Protein AF-A0A528CNT8-F1 (afdb_monomer_lite)

Foldseek 3Di:
DKAKQNRQWDWDFDDDDPVDTDTDTPHHDDDDPPIDMDDVPDDDPDAQDDPVNLVVLLVVLVVQDAADDGPPDDDPVSVVVSCVSSVNSYHD

Secondary structure (DSSP, 8-state):
-EEETTTTEEEEEEEE-SS-EEEEEEE-S---TT--EE-TT---SS-S--HHHHHHHHHHHTTT-SB-PPSS--SHHHHHHHHHHHTTSSB-

Sequence (92 aa):
RLLIDDGKLELKAVKSDGKAIVCIVVAGTSISDKKGVSLPDTDLPVGALTEKDRRDLDAVLATGVDWVALSFVQRPEDLAEARKIARGRALI

Structure (mmCIF, N/CA/C/O backbone):
data_AF-A0A528CNT8-F1
#
_entry.id   AF-A0A528CNT8-F1
#
loop_
_atom_site.group_PDB
_atom_site.id
_atom_site.type_symbol
_atom_site.label_atom_id
_atom_site.label_alt_id
_atom_site.label_comp_id
_atom_site.label_asym_id
_atom_site.label_entity_id
_atom_site.label_seq_id
_atom_site.pdbx_PDB_ins_code
_atom_site.Cartn_x
_atom_site.Cartn_y
_atom_site.Cartn_z
_atom_site.occupancy
_atom_site.B_iso_or_equiv
_atom_site.auth_seq_id
_atom_site.auth_comp_id
_atom_site.auth_asym_id
_atom_site.auth_atom_id
_atom_site.pdbx_PDB_model_num
ATOM 1 N N . ARG A 1 1 ? 4.163 -5.228 -13.990 1.00 91.44 1 ARG A N 1
ATOM 2 C CA . ARG A 1 1 ? 5.263 -4.236 -14.145 1.00 91.44 1 ARG A CA 1
ATOM 3 C C . ARG A 1 1 ? 5.695 -3.736 -12.764 1.00 91.44 1 ARG A C 1
ATOM 5 O O . ARG A 1 1 ? 4.937 -3.962 -11.829 1.00 91.44 1 ARG A O 1
ATOM 12 N N . LEU A 1 2 ? 6.879 -3.135 -12.606 1.00 94.75 2 LEU A N 1
ATOM 13 C CA . LEU A 1 2 ? 7.318 -2.518 -11.344 1.00 94.75 2 LEU A CA 1
ATOM 14 C C . LEU A 1 2 ? 7.461 -1.012 -11.546 1.00 94.75 2 LEU A C 1
ATOM 16 O O . LEU A 1 2 ? 8.090 -0.579 -12.509 1.00 94.75 2 LEU A O 1
ATOM 20 N N . LEU A 1 3 ? 6.895 -0.236 -10.632 1.00 94.94 3 LEU A N 1
ATOM 21 C CA . LEU A 1 3 ? 6.983 1.217 -10.620 1.00 94.94 3 LEU A CA 1
ATOM 22 C C . LEU A 1 3 ? 7.767 1.663 -9.392 1.00 94.94 3 LEU A C 1
ATOM 24 O O . LEU A 1 3 ? 7.594 1.107 -8.309 1.00 94.94 3 LEU A O 1
ATOM 28 N N . ILE A 1 4 ? 8.627 2.658 -9.564 1.00 95.69 4 ILE A N 1
ATOM 29 C CA . ILE A 1 4 ? 9.499 3.183 -8.517 1.00 95.69 4 ILE A CA 1
ATOM 30 C C . ILE A 1 4 ? 9.378 4.706 -8.462 1.00 95.69 4 ILE A C 1
ATOM 32 O O . ILE A 1 4 ? 9.245 5.353 -9.502 1.00 95.69 4 ILE A O 1
ATOM 36 N N . ASP A 1 5 ? 9.446 5.261 -7.246 1.00 93.25 5 ASP A N 1
ATOM 37 C CA . ASP A 1 5 ? 9.348 6.707 -6.975 1.00 93.25 5 ASP A CA 1
ATOM 38 C C . ASP A 1 5 ? 8.087 7.310 -7.609 1.00 93.25 5 ASP A C 1
ATOM 40 O O . ASP A 1 5 ? 8.164 8.160 -8.497 1.00 93.25 5 ASP A O 1
ATOM 44 N N . ASP A 1 6 ? 6.928 6.787 -7.199 1.00 89.00 6 ASP A N 1
ATOM 45 C CA . ASP A 1 6 ? 5.600 7.189 -7.681 1.00 89.00 6 ASP A CA 1
ATOM 46 C C . ASP A 1 6 ? 5.442 7.094 -9.209 1.00 89.00 6 ASP A C 1
ATOM 48 O O . ASP A 1 6 ? 4.734 7.874 -9.841 1.00 89.00 6 ASP A O 1
ATOM 52 N N . GLY A 1 7 ? 6.121 6.114 -9.817 1.00 91.62 7 GLY A N 1
ATOM 53 C CA . GLY A 1 7 ? 6.043 5.835 -11.251 1.00 91.62 7 GLY A CA 1
ATOM 54 C C . GLY A 1 7 ? 7.010 6.637 -12.120 1.00 91.62 7 GLY A C 1
ATOM 55 O O . GLY A 1 7 ? 6.961 6.500 -13.339 1.00 91.62 7 GLY A O 1
ATOM 56 N N . LYS A 1 8 ? 7.925 7.424 -11.538 1.00 93.50 8 LYS A N 1
ATOM 57 C CA . LYS A 1 8 ? 8.985 8.108 -12.308 1.00 93.50 8 LYS A CA 1
ATOM 58 C C . LYS A 1 8 ? 9.949 7.143 -12.996 1.00 93.50 8 LYS A C 1
ATOM 60 O O . LYS A 1 8 ? 10.565 7.510 -13.996 1.00 93.50 8 LYS A O 1
ATOM 65 N N . LEU A 1 9 ? 10.099 5.938 -12.450 1.00 95.88 9 LEU A N 1
ATOM 66 C CA . LEU A 1 9 ? 10.865 4.852 -13.046 1.00 95.88 9 LEU A CA 1
ATOM 67 C C . LEU A 1 9 ? 9.958 3.632 -13.218 1.00 95.88 9 LEU A C 1
ATOM 69 O O . LEU A 1 9 ? 9.368 3.142 -12.256 1.00 95.88 9 LEU A O 1
ATOM 73 N N . GLU A 1 10 ? 9.874 3.133 -14.448 1.00 96.62 10 GLU A N 1
ATOM 74 C CA . GLU A 1 10 ? 9.130 1.928 -14.803 1.00 96.62 10 GLU A CA 1
ATOM 75 C C . GLU A 1 10 ? 10.092 0.828 -15.245 1.00 96.62 10 GLU A C 1
ATOM 77 O O . GLU A 1 10 ? 10.930 1.013 -16.133 1.00 96.62 10 GLU A O 1
ATOM 82 N N . LEU A 1 11 ? 9.928 -0.349 -14.645 1.00 96.62 11 LEU A N 1
ATOM 83 C CA . LEU A 1 11 ? 10.707 -1.541 -14.926 1.00 96.62 11 LEU A CA 1
ATOM 84 C C . LEU A 1 11 ? 9.796 -2.700 -15.347 1.00 96.62 11 LEU A C 1
ATOM 86 O O . LEU A 1 11 ? 8.751 -2.976 -14.746 1.00 96.62 11 LEU A O 1
ATOM 90 N N . LYS A 1 12 ? 10.241 -3.456 -16.350 1.00 96.00 12 LYS A N 1
ATOM 91 C CA . LYS A 1 12 ? 9.629 -4.723 -16.755 1.00 96.00 12 LYS A CA 1
ATOM 92 C C . LYS A 1 12 ? 10.485 -5.883 -16.259 1.00 96.00 12 LYS A C 1
ATOM 94 O O . LYS A 1 12 ? 11.604 -6.064 -16.733 1.00 96.00 12 LYS A O 1
ATOM 99 N N . ALA A 1 13 ? 9.954 -6.680 -15.334 1.00 95.38 13 ALA A N 1
ATOM 100 C CA . ALA A 1 13 ? 10.599 -7.919 -14.907 1.00 95.38 13 ALA A CA 1
ATOM 101 C C . ALA A 1 13 ? 10.697 -8.910 -16.077 1.00 95.38 13 ALA A C 1
ATOM 103 O O . ALA A 1 13 ? 9.723 -9.119 -16.801 1.00 95.38 13 ALA A O 1
ATOM 104 N N . VAL A 1 14 ? 11.872 -9.518 -16.246 1.00 97.00 14 VAL A N 1
ATOM 105 C CA . VAL A 1 14 ? 12.141 -10.522 -17.290 1.00 97.00 14 VAL A CA 1
ATOM 106 C C . VAL A 1 14 ? 12.538 -11.882 -16.723 1.00 97.00 14 VAL A C 1
ATOM 108 O O . VAL A 1 14 ? 12.303 -12.900 -17.367 1.00 97.00 14 VAL A O 1
ATOM 111 N N . LYS A 1 15 ? 13.123 -11.919 -15.521 1.00 96.31 15 LYS A N 1
ATOM 112 C CA . LYS A 1 15 ? 13.500 -13.155 -14.825 1.00 96.31 15 LYS A CA 1
ATOM 113 C C . LYS A 1 15 ? 13.543 -12.915 -13.318 1.00 96.31 15 LYS A C 1
ATOM 115 O O . LYS A 1 15 ? 13.948 -11.838 -12.893 1.00 96.31 15 LYS A O 1
ATOM 120 N N . SER A 1 16 ? 13.194 -13.918 -12.519 1.00 94.81 16 SER A N 1
ATOM 121 C CA . SER A 1 16 ? 13.430 -13.926 -11.07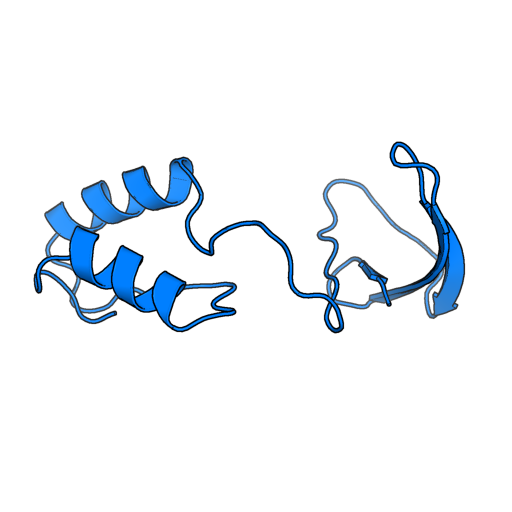3 1.00 94.81 16 SER A CA 1
ATOM 122 C C . SER A 1 16 ? 13.978 -15.278 -10.614 1.00 94.81 16 SER A C 1
ATOM 124 O O . SER A 1 16 ? 13.786 -16.291 -11.286 1.00 94.81 16 SER A O 1
ATOM 126 N N . ASP A 1 17 ? 14.683 -15.286 -9.484 1.00 94.62 17 ASP A N 1
ATOM 127 C CA . ASP A 1 17 ? 15.214 -16.501 -8.840 1.00 94.62 17 ASP A CA 1
ATOM 128 C C . ASP A 1 17 ? 14.818 -16.614 -7.352 1.00 94.62 17 ASP A C 1
ATOM 130 O O . ASP A 1 17 ? 15.386 -17.399 -6.595 1.00 94.62 17 ASP A O 1
ATOM 134 N N . GLY A 1 18 ? 13.847 -15.804 -6.921 1.00 92.06 18 GLY A N 1
ATOM 135 C CA . GLY A 1 18 ? 13.385 -15.722 -5.534 1.00 92.06 18 GLY A CA 1
ATOM 136 C C . GLY A 1 18 ? 14.253 -14.855 -4.615 1.00 92.06 18 GLY A C 1
ATOM 137 O O . GLY A 1 18 ? 13.798 -14.506 -3.530 1.00 92.06 18 GLY A O 1
ATOM 138 N N . LYS A 1 19 ? 15.462 -14.460 -5.036 1.00 95.56 19 LYS A N 1
ATOM 139 C CA . LYS A 1 19 ? 16.331 -13.519 -4.303 1.00 95.56 19 LYS A CA 1
ATOM 140 C C . LYS A 1 19 ? 16.520 -12.205 -5.049 1.00 95.56 19 LYS A C 1
ATOM 142 O O . LYS A 1 19 ? 16.655 -11.157 -4.426 1.00 95.56 19 LYS A O 1
ATOM 147 N N . ALA A 1 20 ? 16.521 -12.264 -6.373 1.00 94.75 20 ALA A N 1
ATOM 148 C CA . ALA A 1 20 ? 16.687 -11.133 -7.259 1.00 94.75 20 ALA A CA 1
ATOM 149 C C . ALA A 1 20 ? 15.690 -11.196 -8.420 1.00 94.75 20 ALA A C 1
ATOM 151 O O . ALA A 1 20 ? 15.184 -12.256 -8.806 1.00 94.75 20 ALA A O 1
ATOM 152 N N . ILE A 1 21 ? 15.422 -10.023 -8.991 1.00 94.62 21 ILE A N 1
ATOM 153 C CA . ILE A 1 21 ? 14.592 -9.858 -10.181 1.00 94.62 21 ILE A CA 1
ATOM 154 C C . ILE A 1 21 ? 15.410 -9.077 -11.205 1.00 94.62 21 ILE A C 1
ATOM 156 O O . ILE A 1 21 ? 15.809 -7.939 -10.963 1.00 94.62 21 ILE A O 1
ATOM 160 N N . VAL A 1 22 ? 15.649 -9.686 -12.361 1.00 96.69 22 VAL A N 1
ATOM 161 C CA . VAL A 1 22 ? 16.252 -9.018 -13.514 1.00 96.69 22 VAL A CA 1
ATOM 162 C C . VAL A 1 22 ? 15.152 -8.256 -14.241 1.00 96.69 22 VAL A C 1
ATOM 164 O O . VAL A 1 22 ? 14.109 -8.830 -14.573 1.00 96.69 22 VAL A O 1
ATOM 167 N N . CYS A 1 23 ? 15.389 -6.972 -14.496 1.00 96.44 23 CYS A N 1
ATOM 168 C CA . CYS A 1 23 ? 14.425 -6.081 -15.128 1.00 96.44 23 CYS A CA 1
ATOM 169 C C . CYS A 1 23 ? 15.037 -5.325 -16.311 1.00 96.44 23 CYS A C 1
ATOM 171 O O . CYS A 1 23 ? 16.240 -5.083 -16.351 1.00 96.44 23 CYS A O 1
ATOM 173 N N . ILE A 1 24 ? 14.180 -4.910 -17.241 1.00 97.06 24 ILE A N 1
ATOM 174 C CA . ILE A 1 24 ? 14.496 -3.947 -18.300 1.00 97.06 24 ILE A CA 1
ATOM 175 C C . ILE A 1 24 ? 13.853 -2.608 -17.933 1.00 97.06 24 ILE A C 1
ATOM 177 O O . ILE A 1 24 ? 12.692 -2.580 -17.517 1.00 97.06 24 ILE A O 1
ATOM 181 N N . VAL A 1 25 ? 14.593 -1.510 -18.096 1.00 97.00 25 VAL A N 1
ATOM 182 C CA . VAL A 1 25 ? 14.060 -0.151 -17.929 1.00 97.00 25 VAL A CA 1
ATOM 183 C C . VAL A 1 25 ? 13.123 0.164 -19.090 1.00 97.00 25 VAL A C 1
ATOM 185 O O . VAL A 1 25 ? 13.522 0.075 -20.249 1.00 97.00 25 VAL A O 1
ATOM 188 N N . VAL A 1 26 ? 11.879 0.516 -18.775 1.00 97.38 26 VAL A N 1
ATOM 189 C CA . VAL A 1 26 ? 10.873 0.951 -19.754 1.00 97.38 26 VAL A CA 1
ATOM 190 C C . VAL A 1 26 ? 10.855 2.477 -19.843 1.00 97.38 26 VAL A C 1
ATOM 192 O O . VAL A 1 26 ? 10.827 3.022 -20.943 1.00 97.38 26 VAL A O 1
ATOM 195 N N . ALA A 1 27 ? 10.920 3.163 -18.699 1.00 96.50 27 ALA A N 1
ATOM 196 C CA . ALA A 1 27 ? 10.946 4.622 -18.611 1.00 96.50 27 ALA A CA 1
ATOM 197 C C . ALA A 1 27 ? 11.668 5.089 -17.338 1.00 96.50 27 ALA A C 1
ATOM 199 O O . ALA A 1 27 ? 11.648 4.384 -16.334 1.00 96.50 27 ALA A O 1
ATOM 200 N N . GLY A 1 28 ? 12.259 6.288 -17.365 1.00 93.88 28 GLY A N 1
ATOM 201 C CA . GLY A 1 28 ? 13.018 6.862 -16.246 1.00 93.88 28 GLY A CA 1
ATOM 202 C C . GLY A 1 28 ? 14.525 6.598 -16.332 1.00 93.88 28 GLY A C 1
ATOM 203 O O . GLY A 1 28 ? 14.980 5.738 -17.084 1.00 93.88 28 GLY A O 1
ATOM 204 N N . THR A 1 29 ? 15.318 7.379 -15.594 1.00 91.50 29 THR A N 1
ATOM 205 C CA . THR A 1 29 ? 16.792 7.380 -15.724 1.00 91.50 29 THR A CA 1
ATOM 206 C C . THR A 1 29 ? 17.545 7.238 -14.410 1.00 91.50 29 THR A C 1
ATOM 208 O O . THR A 1 29 ? 18.711 6.848 -14.421 1.00 91.50 29 THR A O 1
ATOM 211 N N . SER A 1 30 ? 16.918 7.546 -13.278 1.00 91.25 30 SER A N 1
ATOM 212 C CA . SER A 1 30 ? 17.578 7.512 -11.980 1.00 91.25 30 SER A CA 1
ATOM 213 C C . SER A 1 30 ? 16.643 7.021 -10.884 1.00 91.25 30 SER A C 1
ATOM 215 O O . SER A 1 30 ? 15.418 7.088 -10.982 1.00 91.25 30 SER A O 1
ATOM 217 N N . ILE A 1 31 ? 17.262 6.505 -9.831 1.00 92.88 31 ILE A N 1
ATOM 218 C CA . ILE A 1 31 ? 16.636 6.102 -8.580 1.00 92.88 31 ILE A CA 1
ATOM 219 C C . ILE A 1 31 ? 17.522 6.627 -7.450 1.00 92.88 31 ILE A C 1
ATOM 221 O O . ILE A 1 31 ? 18.737 6.748 -7.614 1.00 92.88 31 ILE A O 1
ATOM 225 N N . SER A 1 32 ? 16.919 6.962 -6.317 1.00 92.25 32 SER A N 1
ATOM 226 C CA . SER A 1 32 ? 17.638 7.311 -5.092 1.00 92.25 32 SER A CA 1
ATOM 227 C C . SER A 1 32 ? 17.165 6.448 -3.924 1.00 92.25 32 SER A C 1
ATOM 229 O O . SER A 1 32 ? 16.358 5.534 -4.096 1.00 92.25 32 SER A O 1
ATOM 231 N N . ASP A 1 33 ? 17.694 6.699 -2.733 1.00 94.38 33 ASP A N 1
ATOM 232 C CA . ASP A 1 33 ? 17.403 5.877 -1.564 1.00 94.38 33 ASP A CA 1
ATOM 233 C C . ASP A 1 33 ? 15.962 6.053 -1.064 1.00 94.38 33 ASP A C 1
ATOM 235 O O . ASP A 1 33 ? 15.338 7.106 -1.222 1.00 94.38 33 ASP A O 1
ATOM 239 N N . LYS A 1 34 ? 15.454 5.011 -0.389 1.00 92.50 34 LYS A N 1
ATOM 240 C CA . LYS A 1 34 ? 14.136 4.986 0.278 1.00 92.50 34 LYS A CA 1
ATOM 241 C C . LYS A 1 34 ? 12.950 5.24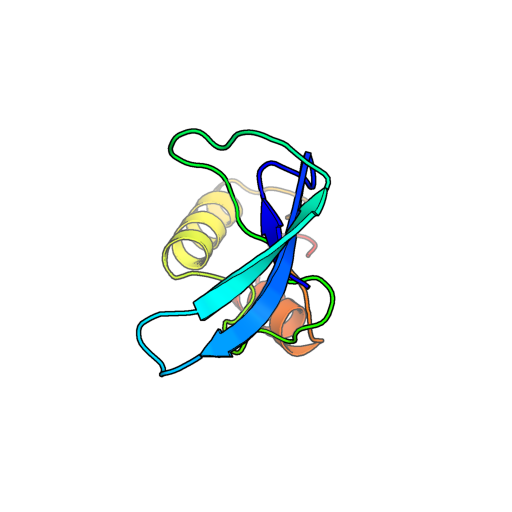6 -0.661 1.00 92.50 34 LYS A C 1
ATOM 243 O O . LYS A 1 34 ? 11.928 5.784 -0.238 1.00 92.50 34 LYS A O 1
ATOM 248 N N . LYS A 1 35 ? 13.067 4.855 -1.932 1.00 93.88 35 LYS A N 1
ATOM 249 C CA . LYS A 1 35 ? 11.957 4.915 -2.888 1.00 93.88 35 LYS A CA 1
ATOM 250 C C . LYS A 1 35 ? 11.020 3.730 -2.726 1.00 93.88 35 LYS A C 1
ATOM 252 O O . LYS A 1 35 ? 11.460 2.592 -2.587 1.00 93.88 35 LYS A O 1
ATOM 257 N N . GLY A 1 36 ? 9.724 4.027 -2.748 1.00 90.88 36 GLY A N 1
ATOM 258 C CA . GLY A 1 36 ? 8.683 3.012 -2.779 1.00 90.88 36 GLY A CA 1
ATOM 259 C C . GLY A 1 36 ? 8.710 2.250 -4.100 1.00 90.88 36 GLY A C 1
ATOM 260 O O . GLY A 1 36 ? 9.063 2.811 -5.141 1.00 90.88 36 GLY A O 1
ATOM 261 N N . VAL A 1 37 ? 8.324 0.979 -4.032 1.00 93.31 37 VAL A N 1
ATOM 262 C CA . VAL A 1 37 ? 8.115 0.118 -5.195 1.00 93.31 37 VAL A CA 1
ATOM 263 C C . VAL A 1 37 ? 6.658 -0.316 -5.188 1.00 93.31 37 VAL A C 1
ATOM 265 O O . VAL A 1 37 ? 6.171 -0.802 -4.169 1.00 93.31 37 VAL A O 1
ATOM 268 N N . SER A 1 38 ? 5.964 -0.158 -6.311 1.00 91.44 38 SER A N 1
ATOM 269 C CA . SER A 1 38 ? 4.594 -0.636 -6.482 1.00 91.44 38 SER A CA 1
ATOM 270 C C . SER A 1 38 ? 4.485 -1.603 -7.659 1.00 91.44 38 SER A C 1
ATOM 272 O O . SER A 1 38 ? 5.205 -1.507 -8.658 1.00 91.44 38 SER A O 1
ATOM 274 N N . LEU A 1 39 ? 3.608 -2.594 -7.503 1.00 91.69 39 LEU A N 1
ATOM 275 C CA . LEU A 1 39 ? 3.374 -3.661 -8.472 1.00 91.69 39 LEU A CA 1
ATOM 276 C C . LEU A 1 39 ? 1.888 -3.646 -8.860 1.00 91.69 39 LEU A C 1
ATOM 278 O O . LEU A 1 39 ? 1.118 -4.448 -8.343 1.00 91.69 39 LEU A O 1
ATOM 282 N N . PRO A 1 40 ? 1.456 -2.728 -9.743 1.00 87.12 40 PRO A N 1
ATOM 283 C CA . PRO A 1 40 ? 0.033 -2.481 -9.998 1.00 87.12 40 PRO A CA 1
ATOM 284 C C . PRO A 1 40 ? -0.708 -3.663 -10.639 1.00 87.12 40 PRO A C 1
ATOM 286 O O . PRO A 1 40 ? -1.928 -3.720 -10.574 1.0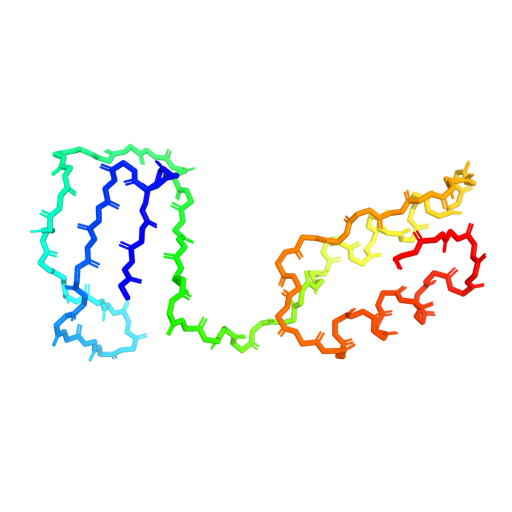0 87.12 40 PRO A O 1
ATOM 289 N N . ASP A 1 41 ? 0.016 -4.599 -11.258 1.00 87.31 41 ASP A N 1
ATOM 290 C CA . ASP A 1 41 ? -0.569 -5.761 -11.941 1.00 87.31 41 ASP A CA 1
ATOM 291 C C . ASP A 1 41 ? -0.405 -7.058 -11.131 1.00 87.31 41 ASP A C 1
ATOM 293 O O . ASP A 1 41 ? -0.385 -8.149 -11.701 1.00 87.31 41 ASP A O 1
ATOM 297 N N . THR A 1 42 ? -0.136 -6.971 -9.827 1.00 86.38 42 THR A N 1
ATOM 298 C CA . THR A 1 42 ? 0.160 -8.147 -9.002 1.00 86.38 42 THR A CA 1
ATOM 299 C C . THR A 1 42 ? -0.568 -8.077 -7.675 1.00 86.38 42 THR A C 1
ATOM 301 O O . THR A 1 42 ? -0.349 -7.155 -6.896 1.00 86.38 42 THR A O 1
ATOM 304 N N . ASP A 1 43 ? -1.350 -9.117 -7.395 1.00 81.69 43 ASP A N 1
ATOM 305 C CA . ASP A 1 43 ? -1.895 -9.352 -6.065 1.00 81.69 43 ASP A CA 1
ATOM 306 C C . ASP A 1 43 ? -0.756 -9.750 -5.130 1.00 81.69 43 ASP A C 1
ATOM 308 O O . ASP A 1 43 ? -0.137 -10.811 -5.278 1.00 81.69 43 ASP A O 1
ATOM 312 N N . LEU A 1 44 ? -0.463 -8.896 -4.156 1.00 81.12 44 LEU A N 1
ATOM 313 C CA . LEU A 1 44 ? 0.565 -9.199 -3.175 1.00 81.12 44 LEU A CA 1
ATOM 314 C C . LEU A 1 44 ? -0.035 -10.094 -2.080 1.00 81.12 44 LEU A C 1
ATOM 316 O O . LEU A 1 44 ? -1.121 -9.810 -1.579 1.00 81.12 44 LEU A O 1
ATOM 320 N N . PRO A 1 45 ? 0.660 -11.160 -1.644 1.00 76.69 45 PRO A N 1
ATOM 321 C CA . PRO A 1 45 ? 0.174 -12.050 -0.587 1.00 76.69 45 PRO A CA 1
ATOM 322 C C . PRO A 1 45 ? 0.297 -11.439 0.822 1.00 76.69 45 PRO A C 1
ATOM 324 O O . PRO A 1 45 ? 0.289 -12.167 1.811 1.00 76.69 45 PRO A O 1
ATOM 327 N N . VAL A 1 46 ? 0.439 -10.116 0.926 1.00 78.12 46 VAL A N 1
ATOM 328 C CA . VAL A 1 46 ? 0.482 -9.382 2.194 1.00 78.12 46 VAL A CA 1
ATOM 329 C C . VAL A 1 46 ? -0.888 -8.760 2.447 1.00 78.12 46 VAL A C 1
ATOM 331 O O . VAL A 1 46 ? -1.475 -8.182 1.535 1.00 78.12 46 VAL A O 1
ATOM 334 N N . GLY A 1 47 ? -1.407 -8.905 3.668 1.00 76.19 47 GLY A N 1
ATOM 335 C CA . GLY A 1 47 ? -2.645 -8.232 4.068 1.00 76.19 47 GLY A CA 1
ATOM 336 C C . GLY A 1 47 ? -2.455 -6.717 4.131 1.00 76.19 47 GLY A C 1
ATOM 337 O O . GLY A 1 47 ? -1.331 -6.247 4.332 1.00 76.19 47 GLY A O 1
ATOM 338 N N . ALA A 1 48 ? -3.542 -5.955 3.988 1.00 83.38 48 ALA A N 1
ATOM 339 C CA . ALA A 1 48 ? -3.480 -4.489 3.990 1.00 83.38 48 ALA A CA 1
ATOM 340 C C . ALA A 1 48 ? -2.948 -3.891 5.307 1.00 83.38 48 ALA A C 1
ATOM 342 O O . ALA A 1 48 ? -2.408 -2.788 5.309 1.00 83.38 48 ALA A O 1
ATOM 343 N N . LEU A 1 49 ? -3.088 -4.611 6.425 1.00 88.69 49 LEU A N 1
ATOM 344 C CA . LEU A 1 49 ? -2.618 -4.180 7.738 1.00 88.69 49 LEU A CA 1
ATOM 345 C C . LEU A 1 49 ? -1.306 -4.869 8.121 1.00 88.69 49 LEU A C 1
ATOM 347 O O . LEU A 1 49 ? -1.249 -6.087 8.337 1.00 88.69 49 LEU A O 1
ATOM 351 N N . THR A 1 50 ? -0.252 -4.073 8.289 1.00 90.44 50 THR A N 1
ATOM 352 C CA . THR A 1 50 ? 0.984 -4.530 8.928 1.00 90.44 50 THR A CA 1
ATOM 353 C C . THR A 1 50 ? 0.823 -4.613 10.448 1.00 90.44 50 THR A C 1
ATOM 355 O O . THR A 1 50 ? -0.122 -4.090 11.037 1.00 90.44 50 THR A O 1
ATOM 358 N N . GLU A 1 51 ? 1.787 -5.233 11.129 1.00 91.25 51 GLU A N 1
ATOM 359 C CA . GLU A 1 51 ? 1.805 -5.274 12.598 1.00 91.25 51 GLU A CA 1
ATOM 360 C C . GLU A 1 51 ? 1.932 -3.883 13.240 1.00 91.25 51 GLU A C 1
ATOM 362 O O . GLU A 1 51 ? 1.491 -3.641 14.362 1.00 91.25 51 GLU A O 1
ATOM 367 N N . LYS A 1 52 ? 2.551 -2.934 12.534 1.00 93.38 52 LYS A N 1
ATOM 368 C CA . LYS A 1 52 ? 2.552 -1.537 12.962 1.00 93.38 52 LYS A CA 1
ATOM 369 C C . LYS A 1 52 ? 1.153 -0.938 12.807 1.00 93.38 52 LYS A C 1
ATOM 371 O O . LYS A 1 52 ? 0.661 -0.358 13.766 1.00 93.38 52 LYS A O 1
ATOM 376 N N . ASP A 1 53 ? 0.505 -1.142 11.663 1.00 94.00 53 ASP A N 1
ATOM 377 C CA . ASP A 1 53 ? -0.816 -0.559 11.396 1.00 94.00 53 ASP A CA 1
ATOM 378 C C . ASP A 1 53 ? -1.881 -1.081 12.360 1.00 94.00 53 ASP A C 1
ATOM 380 O O . ASP A 1 53 ? -2.725 -0.309 12.794 1.00 94.00 53 ASP A O 1
ATOM 384 N N . ARG A 1 54 ? -1.817 -2.355 12.772 1.00 93.12 54 ARG A N 1
ATOM 385 C CA . ARG A 1 54 ? -2.712 -2.892 13.815 1.00 93.12 54 ARG A CA 1
ATOM 386 C C . ARG A 1 54 ? -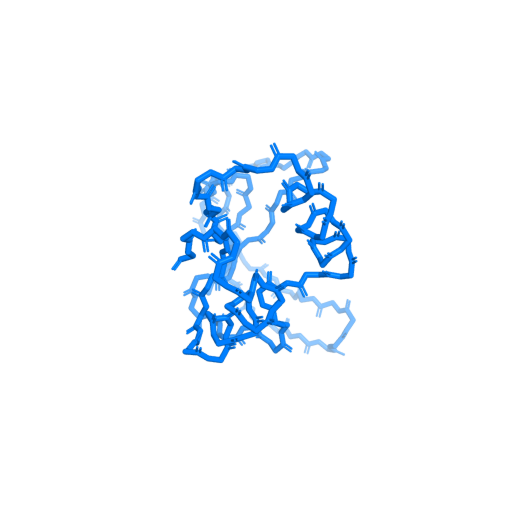2.562 -2.146 15.143 1.00 93.12 54 ARG A C 1
ATOM 388 O O . ARG A 1 54 ? -3.561 -1.774 15.752 1.00 93.12 54 ARG A O 1
ATOM 395 N N . ARG A 1 55 ? -1.321 -1.889 15.573 1.00 94.31 55 ARG A N 1
ATOM 396 C CA . ARG A 1 55 ? -1.032 -1.148 16.813 1.00 94.31 55 ARG A CA 1
ATOM 397 C C . ARG A 1 55 ? -1.460 0.313 16.718 1.00 94.31 55 ARG A C 1
ATOM 399 O O . ARG A 1 55 ? -2.050 0.835 17.660 1.00 94.31 55 ARG A O 1
ATOM 406 N N . ASP A 1 56 ? -1.196 0.950 15.582 1.00 95.19 56 ASP A N 1
ATOM 407 C CA . ASP A 1 56 ? -1.595 2.337 15.340 1.00 95.19 56 ASP A CA 1
ATOM 408 C C . ASP A 1 56 ? -3.119 2.470 15.265 1.00 95.19 56 ASP A C 1
ATOM 410 O O . ASP A 1 56 ? -3.680 3.415 15.818 1.00 95.19 56 ASP A O 1
ATOM 414 N N . LEU A 1 57 ? -3.796 1.498 14.644 1.00 94.88 57 LEU A N 1
ATOM 415 C CA . LEU A 1 57 ? -5.250 1.423 14.590 1.00 94.88 57 LEU A CA 1
ATOM 416 C C . LEU A 1 57 ? -5.839 1.329 16.002 1.00 94.88 57 LEU A C 1
ATOM 418 O O . LEU A 1 57 ? -6.721 2.106 16.350 1.00 94.88 57 LEU A O 1
ATOM 422 N N . ASP A 1 58 ? -5.334 0.441 16.857 1.00 93.81 58 ASP A N 1
ATOM 423 C CA . ASP A 1 58 ? -5.821 0.356 18.238 1.00 93.81 58 ASP A CA 1
ATOM 424 C C . ASP A 1 58 ? -5.583 1.646 19.036 1.00 93.81 58 ASP A C 1
ATOM 426 O O . ASP A 1 58 ? -6.467 2.077 19.784 1.00 93.81 58 ASP A O 1
ATOM 430 N N . ALA A 1 59 ? -4.425 2.286 18.847 1.00 95.06 59 ALA A N 1
ATOM 431 C CA . ALA A 1 59 ? -4.090 3.542 19.507 1.00 95.06 59 ALA A CA 1
ATOM 432 C C . ALA A 1 59 ? -4.997 4.695 19.054 1.00 95.06 59 ALA A C 1
ATOM 434 O O . ALA A 1 59 ? -5.503 5.443 19.890 1.00 95.06 59 ALA A O 1
ATOM 435 N N . VAL A 1 60 ? -5.246 4.830 17.748 1.00 95.94 60 VAL A N 1
ATOM 436 C CA . VAL A 1 60 ? -6.076 5.916 17.211 1.00 95.94 60 VAL A CA 1
ATOM 437 C C . VAL A 1 60 ? -7.556 5.715 17.540 1.00 95.94 60 VAL A C 1
ATOM 439 O O . VAL A 1 60 ? -8.267 6.669 17.829 1.00 95.94 60 VAL A O 1
ATOM 442 N N . LEU A 1 61 ? -8.034 4.472 17.611 1.00 96.06 61 LEU A N 1
ATOM 443 C CA . LEU A 1 61 ? -9.412 4.197 18.027 1.00 96.06 61 LEU A CA 1
ATOM 444 C C . LEU A 1 61 ? -9.669 4.571 19.495 1.00 96.06 61 LEU A C 1
ATOM 446 O O . LEU A 1 61 ? -10.818 4.798 19.870 1.00 96.06 61 LEU A O 1
ATOM 450 N N . ALA A 1 62 ? -8.631 4.638 20.334 1.00 94.69 62 ALA A N 1
ATOM 451 C CA . ALA A 1 62 ? -8.755 5.106 21.714 1.00 94.69 62 ALA A CA 1
ATOM 452 C C . ALA A 1 62 ? -8.941 6.630 21.818 1.00 94.69 62 ALA A C 1
ATOM 454 O O . ALA A 1 62 ? -9.389 7.112 22.857 1.00 94.69 62 ALA A O 1
ATOM 455 N N . THR A 1 63 ? -8.628 7.389 20.762 1.00 96.25 63 THR A N 1
ATOM 456 C CA . THR A 1 63 ? -8.791 8.851 20.750 1.00 96.25 63 THR A CA 1
ATOM 457 C C . THR A 1 63 ? -10.181 9.297 20.290 1.00 96.25 63 THR A C 1
ATOM 459 O O . THR A 1 63 ? -10.487 10.483 20.376 1.00 96.25 63 THR A O 1
ATOM 462 N N . GLY A 1 64 ? -11.034 8.362 19.850 1.00 93.50 64 GLY A N 1
ATOM 463 C CA . GLY A 1 64 ? -12.398 8.652 19.402 1.00 93.50 64 GLY A CA 1
ATOM 464 C C . GLY A 1 64 ? -12.474 9.235 17.991 1.00 93.50 64 GLY A C 1
ATOM 465 O O . GLY A 1 64 ? -13.347 10.054 17.727 1.00 93.50 64 GLY A O 1
ATOM 466 N N . VAL A 1 65 ? -11.556 8.852 17.096 1.00 96.88 65 VAL A N 1
ATOM 467 C CA . VAL A 1 65 ? -11.624 9.259 15.685 1.00 96.88 65 VAL A CA 1
ATOM 468 C C . VAL A 1 65 ? -12.898 8.775 15.009 1.00 96.88 65 VAL A C 1
ATOM 470 O O . VAL A 1 65 ? -13.326 7.639 15.205 1.00 96.88 65 VAL A O 1
ATOM 473 N N . ASP A 1 66 ? -13.457 9.615 14.144 1.00 96.06 66 ASP A N 1
ATOM 474 C CA . ASP A 1 66 ? -14.678 9.266 13.430 1.00 96.06 66 ASP A CA 1
ATOM 475 C C . ASP A 1 66 ? -14.409 8.259 12.302 1.00 96.06 66 ASP A C 1
ATOM 477 O O . ASP A 1 66 ? -15.219 7.361 12.074 1.00 96.06 66 ASP A O 1
ATOM 481 N N . TRP A 1 67 ? -13.326 8.446 11.536 1.00 96.12 67 TRP A N 1
ATOM 482 C CA . TRP A 1 67 ? -13.041 7.715 10.292 1.00 96.12 67 TRP A CA 1
ATOM 483 C C . TRP A 1 67 ? -11.570 7.288 10.232 1.00 96.12 67 TRP A C 1
ATOM 485 O O . TRP A 1 67 ? -10.679 8.046 10.621 1.00 96.12 67 TRP A O 1
ATOM 495 N N . VAL A 1 68 ? -11.308 6.102 9.679 1.00 95.44 68 VAL A N 1
ATOM 496 C CA . VAL A 1 68 ? -9.959 5.599 9.388 1.00 95.44 68 VAL A CA 1
ATOM 497 C C . VAL A 1 68 ? -9.865 5.224 7.914 1.00 95.44 68 VAL A C 1
ATOM 499 O O . VAL A 1 68 ? -10.587 4.354 7.440 1.00 95.44 68 VAL A O 1
ATOM 502 N N . ALA A 1 69 ? -8.934 5.847 7.191 1.00 94.44 69 ALA A N 1
ATOM 503 C CA . ALA A 1 69 ? -8.656 5.497 5.804 1.00 94.44 69 ALA A CA 1
ATOM 504 C C . ALA A 1 69 ? -7.669 4.322 5.728 1.00 94.44 69 ALA A C 1
ATOM 506 O O . ALA A 1 69 ? -6.539 4.421 6.209 1.00 94.44 69 ALA A O 1
ATOM 507 N N . LEU A 1 70 ? -8.080 3.226 5.087 1.00 92.44 70 LEU A N 1
ATOM 508 C CA . LEU A 1 70 ? -7.213 2.077 4.835 1.00 92.44 70 LEU A CA 1
ATOM 509 C C . LEU A 1 70 ? -6.489 2.235 3.492 1.00 92.44 70 LEU A C 1
ATOM 511 O O . LEU A 1 70 ? -7.112 2.474 2.459 1.00 92.44 70 LEU A O 1
ATOM 515 N N . SER A 1 71 ? -5.167 2.082 3.502 1.00 89.00 71 SER A N 1
ATOM 516 C CA . SER A 1 71 ? -4.351 2.070 2.282 1.00 89.00 71 SER A CA 1
ATOM 517 C C . SER A 1 71 ? -4.123 0.638 1.796 1.00 89.00 71 SER A C 1
ATOM 519 O O . SER A 1 71 ? -4.170 -0.296 2.589 1.00 89.00 71 SER A O 1
ATOM 521 N N . PHE A 1 72 ? -3.847 0.468 0.498 1.00 84.56 72 PHE A N 1
ATOM 522 C CA . PHE A 1 72 ? -3.497 -0.827 -0.116 1.00 84.56 72 PHE A CA 1
ATOM 523 C C . PHE A 1 72 ? -4.540 -1.948 0.061 1.00 84.56 72 PHE A C 1
ATOM 525 O O . PHE A 1 72 ? -4.190 -3.127 0.027 1.00 84.56 72 PHE A O 1
ATOM 532 N N . VAL A 1 73 ? -5.822 -1.587 0.199 1.00 89.56 73 VAL A N 1
ATOM 533 C CA . VAL A 1 73 ? -6.943 -2.539 0.163 1.00 89.56 73 VAL A CA 1
ATOM 534 C C . VAL A 1 73 ? -6.940 -3.253 -1.185 1.00 89.56 73 VAL A C 1
ATOM 536 O O . VAL A 1 73 ? -7.080 -2.610 -2.225 1.00 89.56 73 VAL A O 1
ATOM 539 N N . GLN A 1 74 ? -6.796 -4.575 -1.165 1.00 86.94 74 GLN A N 1
ATOM 540 C CA . GLN A 1 74 ? -6.835 -5.410 -2.367 1.00 86.94 74 GLN A CA 1
ATOM 541 C C . GLN A 1 74 ? -8.053 -6.332 -2.361 1.00 86.94 74 GLN A C 1
ATOM 543 O O . GLN A 1 74 ? -8.552 -6.693 -3.427 1.00 86.94 74 GLN A O 1
ATOM 548 N N . ARG A 1 75 ? -8.542 -6.726 -1.177 1.00 89.06 75 ARG A N 1
ATOM 549 C CA . ARG A 1 75 ? -9.591 -7.742 -1.044 1.00 89.06 75 ARG A CA 1
ATOM 550 C C . ARG A 1 75 ? -10.630 -7.376 0.021 1.00 89.06 75 ARG A C 1
ATOM 552 O O . ARG A 1 75 ? -10.335 -6.597 0.928 1.00 89.06 75 ARG A O 1
ATOM 559 N N . PRO A 1 76 ? -11.847 -7.949 -0.034 1.00 91.69 76 PRO A N 1
ATOM 560 C CA . PRO A 1 76 ? -12.870 -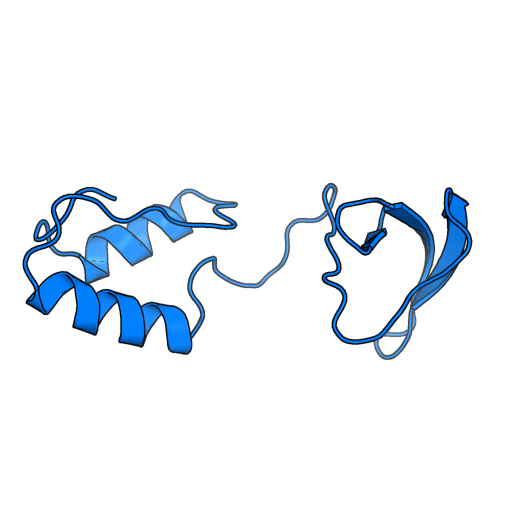7.720 0.989 1.00 91.69 76 PRO A CA 1
ATOM 561 C C . PRO A 1 76 ? -12.411 -8.079 2.410 1.00 91.69 76 PRO A C 1
ATOM 563 O O . PRO A 1 76 ? -12.859 -7.463 3.379 1.00 91.69 76 PRO A O 1
ATOM 566 N N . GLU A 1 77 ? -11.507 -9.051 2.546 1.00 91.38 77 GLU A N 1
ATOM 567 C CA . GLU A 1 77 ? -10.987 -9.502 3.838 1.00 91.38 77 GLU A CA 1
ATOM 568 C C . GLU A 1 77 ? -10.162 -8.420 4.548 1.00 91.38 77 GLU A C 1
ATOM 570 O O . GLU A 1 77 ? -10.206 -8.349 5.775 1.00 91.38 77 GLU A O 1
ATOM 575 N N . ASP A 1 78 ? -9.488 -7.538 3.800 1.00 90.88 78 ASP A N 1
ATOM 576 C CA . ASP A 1 78 ? -8.720 -6.415 4.356 1.00 90.88 78 ASP A CA 1
ATOM 577 C C . ASP A 1 78 ? -9.641 -5.454 5.130 1.00 90.88 78 ASP A C 1
ATOM 579 O O . ASP A 1 78 ? -9.366 -5.051 6.264 1.00 90.88 78 ASP A O 1
ATOM 583 N N . LEU A 1 79 ? -10.798 -5.136 4.537 1.00 92.75 79 LEU A N 1
ATOM 584 C CA . LEU A 1 79 ? -11.839 -4.320 5.166 1.00 92.75 79 LEU A CA 1
ATOM 585 C C . LEU A 1 79 ? -12.486 -5.049 6.347 1.00 92.75 79 LEU A C 1
ATOM 587 O O . LEU A 1 79 ? -12.766 -4.434 7.379 1.00 92.75 79 LEU A O 1
ATOM 591 N N . ALA A 1 80 ? -12.737 -6.353 6.211 1.00 93.25 80 ALA A N 1
ATOM 592 C CA . ALA A 1 80 ? -13.322 -7.155 7.280 1.00 93.25 80 ALA A CA 1
ATOM 593 C C . ALA A 1 80 ? -12.408 -7.210 8.517 1.00 93.25 80 ALA A C 1
ATOM 595 O O . ALA A 1 80 ? -12.895 -7.083 9.644 1.00 93.25 80 ALA A O 1
ATOM 596 N N . GLU A 1 81 ? -11.093 -7.346 8.320 1.00 93.00 81 GLU A N 1
ATOM 597 C CA . GLU A 1 81 ? -10.100 -7.311 9.395 1.00 93.00 81 GLU A CA 1
ATOM 598 C C . GLU A 1 81 ? -10.107 -5.956 10.114 1.00 93.00 81 GLU A C 1
ATOM 600 O O . GLU A 1 81 ? -10.291 -5.907 11.334 1.00 93.00 81 GLU A O 1
ATOM 605 N N . ALA A 1 82 ? -9.985 -4.856 9.366 1.00 93.25 82 ALA A N 1
ATOM 606 C CA . ALA A 1 82 ? -9.969 -3.510 9.934 1.00 93.25 82 ALA A CA 1
ATOM 607 C C . ALA A 1 82 ? -11.258 -3.201 10.718 1.00 93.25 82 ALA A C 1
ATOM 60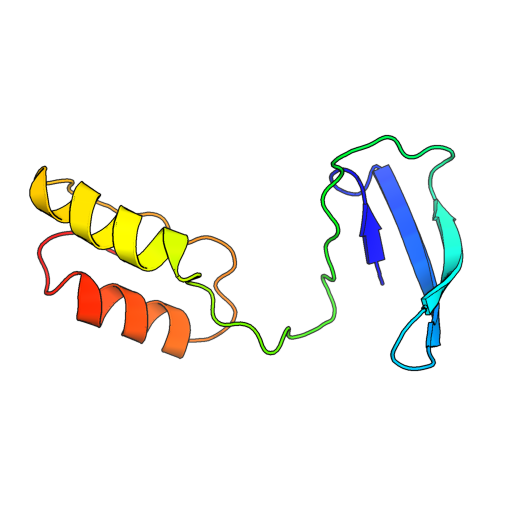9 O O . ALA A 1 82 ? -11.205 -2.714 11.849 1.00 93.25 82 ALA A O 1
ATOM 610 N N . ARG A 1 83 ? -12.427 -3.580 10.183 1.00 94.62 83 ARG A N 1
ATOM 611 C CA . ARG A 1 83 ? -13.722 -3.441 10.877 1.00 94.62 83 ARG A CA 1
ATOM 612 C C . ARG A 1 83 ? -13.800 -4.269 12.156 1.00 94.62 83 ARG A C 1
ATOM 614 O O . ARG A 1 83 ? -14.344 -3.796 13.158 1.00 94.62 83 ARG A O 1
ATOM 621 N N . LYS A 1 84 ? -13.240 -5.483 12.158 1.00 94.25 84 LYS A N 1
ATOM 622 C CA . LYS A 1 84 ? -13.184 -6.347 13.346 1.00 94.25 84 LYS A CA 1
ATOM 623 C C . LYS A 1 84 ? -12.331 -5.734 14.461 1.00 94.25 84 LYS A C 1
ATOM 625 O O . LYS A 1 84 ? -12.688 -5.869 15.632 1.00 94.25 84 LYS A O 1
ATOM 630 N N . ILE A 1 85 ? -11.239 -5.052 14.117 1.00 93.06 85 ILE A N 1
ATOM 631 C CA . ILE A 1 85 ? -10.397 -4.320 15.080 1.00 93.06 85 ILE A CA 1
ATOM 632 C C . ILE A 1 85 ? -11.116 -3.048 15.563 1.00 93.06 85 ILE A C 1
ATOM 634 O O . ILE A 1 85 ? -11.175 -2.772 16.766 1.00 93.06 85 ILE A O 1
ATOM 638 N N . ALA A 1 86 ? -11.750 -2.316 14.641 1.00 94.62 86 ALA A N 1
ATOM 639 C CA . ALA A 1 86 ? -12.484 -1.089 14.932 1.00 94.62 86 ALA A CA 1
ATOM 640 C C . ALA A 1 86 ? -13.658 -1.300 15.894 1.00 94.62 86 ALA A C 1
ATOM 642 O O . ALA A 1 86 ? -13.873 -0.482 16.788 1.00 94.62 86 ALA A O 1
ATOM 643 N N . ARG A 1 87 ? -14.397 -2.410 15.753 1.00 94.31 87 ARG A N 1
ATOM 644 C CA . ARG A 1 87 ? -15.578 -2.745 16.577 1.00 94.31 87 ARG A CA 1
ATOM 645 C C . ARG A 1 87 ? -16.616 -1.614 16.623 1.00 94.31 87 ARG A C 1
ATOM 647 O O . ARG A 1 87 ? -17.217 -1.365 17.662 1.00 94.31 87 ARG A O 1
ATOM 654 N N . GLY A 1 88 ? -16.786 -0.901 15.509 1.00 93.25 88 GLY A N 1
ATOM 655 C CA . GLY A 1 88 ? -17.724 0.221 15.397 1.00 93.25 88 GLY A CA 1
ATOM 656 C C . GLY A 1 88 ? -17.296 1.506 16.112 1.00 93.25 88 GLY A C 1
ATOM 657 O O . GLY A 1 88 ? -18.076 2.449 16.137 1.00 93.25 88 GLY A O 1
ATOM 658 N N . ARG A 1 89 ? -16.078 1.571 16.670 1.00 95.19 89 ARG A N 1
ATOM 659 C CA . ARG A 1 89 ? -15.534 2.797 17.285 1.00 95.19 89 ARG A CA 1
ATOM 660 C C . ARG A 1 89 ? -15.226 3.896 16.262 1.00 95.19 89 ARG A C 1
ATOM 662 O O . ARG A 1 89 ? -15.199 5.055 16.640 1.00 95.19 89 ARG A O 1
ATOM 669 N N . ALA A 1 90 ? -14.998 3.516 15.006 1.00 96.00 90 ALA A N 1
ATOM 670 C CA . ALA A 1 90 ? -14.787 4.411 13.875 1.00 96.00 90 ALA A CA 1
ATOM 671 C C . ALA A 1 90 ? -15.360 3.786 12.596 1.00 96.00 90 ALA A C 1
ATOM 673 O O . ALA A 1 90 ? -15.499 2.559 12.495 1.00 96.00 90 ALA A O 1
ATOM 674 N N . LEU A 1 91 ? -15.660 4.634 11.617 1.00 94.56 91 LEU A N 1
ATOM 675 C CA . LEU A 1 91 ? -15.976 4.238 10.252 1.00 94.56 91 LEU A CA 1
ATOM 676 C C . LEU A 1 91 ? -14.693 3.829 9.518 1.00 94.56 91 LEU A C 1
ATOM 678 O O . LEU A 1 91 ? -13.671 4.508 9.614 1.00 94.56 91 LEU A O 1
ATOM 682 N N . ILE A 1 92 ? -14.773 2.699 8.811 1.00 91.44 92 ILE A N 1
ATOM 683 C CA . ILE A 1 92 ? -13.695 2.099 8.011 1.00 91.44 92 ILE A CA 1
ATOM 684 C C . ILE A 1 92 ? -14.129 2.040 6.552 1.00 91.44 92 ILE A C 1
ATOM 686 O O . ILE A 1 92 ? -15.161 1.359 6.286 1.00 91.44 92 ILE A O 1
#

pLDDT: mean 92.52, std 4.38, range [76.19, 97.38]

Radius of gyration: 17.25 Å; chains: 1; bounding box: 35×26×42 Å